Protein AF-A0A966Q3H3-F1 (afdb_monomer_lite)

Secondary structure (DSSP, 8-state):
-HHHHHHHHHHHTSS-----EEEEEEEEE-SS--EETTEETHHHHHHHHHHHHHTTSEE-TTSEEEEEEEEEEE--EEEEEETTEEEEEE--EEEEEEEETTEEEEE-

Radius of gyration: 22.72 Å; chains: 1; bounding box: 56×24×70 Å

Structure (mmCIF, N/CA/C/O backbone):
data_AF-A0A966Q3H3-F1
#
_entry.id   AF-A0A966Q3H3-F1
#
loop_
_atom_site.group_PDB
_atom_site.id
_atom_site.type_symbol
_atom_site.label_atom_id
_atom_site.label_alt_id
_atom_site.label_comp_id
_atom_site.label_asym_id
_atom_site.label_entity_id
_atom_site.label_seq_id
_atom_site.pdbx_PDB_ins_code
_atom_site.Cartn_x
_atom_site.Cartn_y
_atom_site.Cartn_z
_atom_site.occupancy
_atom_site.B_iso_or_equiv
_atom_site.auth_seq_id
_atom_site.auth_comp_id
_atom_site.auth_asym_id
_atom_site.auth_atom_id
_atom_site.pdbx_PDB_model_num
ATOM 1 N N . MET A 1 1 ? 22.747 -12.988 -52.530 1.00 56.28 1 MET A N 1
ATOM 2 C CA . MET A 1 1 ? 22.883 -12.447 -51.154 1.00 56.28 1 MET A CA 1
ATOM 3 C C . MET A 1 1 ? 21.696 -11.580 -50.691 1.00 56.28 1 MET A C 1
ATOM 5 O O . MET A 1 1 ? 21.809 -10.892 -49.693 1.00 56.28 1 MET A O 1
ATOM 9 N N . LYS A 1 2 ? 20.528 -11.616 -51.359 1.00 56.62 2 LYS A N 1
ATOM 10 C CA . LYS A 1 2 ? 19.349 -10.801 -50.985 1.00 56.62 2 LYS A CA 1
ATOM 11 C C . LYS A 1 2 ? 18.461 -11.459 -49.912 1.00 56.62 2 LYS A C 1
ATOM 13 O O . LYS A 1 2 ? 17.840 -10.769 -49.119 1.00 56.62 2 LYS A O 1
ATOM 18 N N . LYS A 1 3 ? 18.451 -12.799 -49.854 1.00 57.38 3 LYS A N 1
ATOM 19 C CA . LYS A 1 3 ? 17.646 -13.588 -48.902 1.00 57.38 3 LYS A CA 1
ATOM 20 C C . LYS A 1 3 ? 18.160 -13.511 -47.454 1.00 57.38 3 LYS A C 1
ATOM 22 O O . LYS A 1 3 ? 17.363 -13.605 -46.532 1.00 57.38 3 LYS A O 1
ATOM 27 N N . LEU A 1 4 ? 19.464 -13.281 -47.263 1.00 60.78 4 LEU A N 1
ATOM 28 C CA . LEU A 1 4 ? 20.078 -13.163 -45.933 1.00 60.78 4 LEU A CA 1
ATOM 29 C C . LEU A 1 4 ? 19.741 -11.820 -45.258 1.00 60.78 4 LEU A C 1
ATOM 31 O O . LEU A 1 4 ? 19.503 -11.777 -44.057 1.00 60.78 4 LEU A O 1
ATOM 35 N N . PHE A 1 5 ? 19.620 -10.744 -46.044 1.00 63.19 5 PHE A N 1
ATOM 36 C CA . PHE A 1 5 ? 19.186 -9.432 -45.551 1.00 63.19 5 PHE A CA 1
ATOM 37 C C . PHE A 1 5 ? 17.721 -9.426 -45.092 1.00 63.19 5 PHE A C 1
ATOM 39 O O . PHE A 1 5 ? 17.403 -8.809 -44.083 1.00 63.19 5 PHE A O 1
ATOM 46 N N . ILE A 1 6 ? 16.836 -10.153 -45.784 1.00 66.62 6 ILE A N 1
ATOM 47 C CA . ILE A 1 6 ? 15.415 -10.253 -45.405 1.00 66.62 6 ILE A CA 1
ATOM 48 C C . ILE A 1 6 ? 15.251 -11.015 -44.078 1.00 66.62 6 ILE A C 1
ATOM 50 O O . ILE A 1 6 ? 14.430 -10.635 -43.249 1.00 66.62 6 ILE A O 1
ATOM 54 N N . LEU A 1 7 ? 16.074 -12.042 -43.840 1.00 60.62 7 LEU A N 1
ATOM 55 C CA . LEU A 1 7 ? 16.054 -12.808 -42.591 1.00 60.62 7 LEU A CA 1
ATOM 56 C C . LEU A 1 7 ? 16.554 -11.974 -41.397 1.00 60.62 7 LEU A C 1
ATOM 58 O O . LEU A 1 7 ? 15.987 -12.050 -40.312 1.00 60.62 7 LEU A O 1
ATOM 62 N N . SER A 1 8 ? 17.565 -11.124 -41.613 1.00 60.94 8 SER A N 1
ATOM 63 C CA . SER A 1 8 ? 18.098 -10.222 -40.582 1.00 60.94 8 SER A CA 1
ATOM 64 C C . SER A 1 8 ? 17.096 -9.154 -40.131 1.00 60.94 8 SER A C 1
ATOM 66 O O . SER A 1 8 ? 17.131 -8.762 -38.971 1.00 60.94 8 SER A O 1
ATOM 68 N N . VAL A 1 9 ? 16.219 -8.684 -41.024 1.00 63.91 9 VAL A N 1
ATOM 69 C CA . VAL A 1 9 ? 15.187 -7.674 -40.709 1.00 63.91 9 VAL A CA 1
ATOM 70 C C . VAL A 1 9 ? 13.990 -8.291 -39.9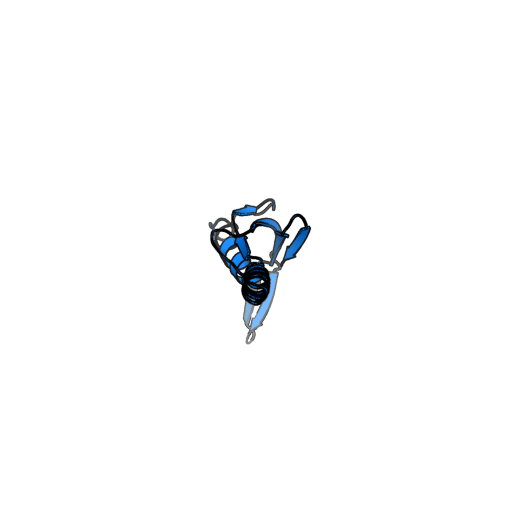75 1.00 63.91 9 VAL A C 1
ATOM 72 O O . VAL A 1 9 ? 13.332 -7.620 -39.186 1.00 63.91 9 VAL A O 1
ATOM 75 N N . LEU A 1 10 ? 13.716 -9.581 -40.189 1.00 59.47 10 LEU A N 1
ATOM 76 C CA . LEU A 1 10 ? 12.623 -10.277 -39.506 1.00 59.47 10 LEU A CA 1
ATOM 77 C C . LEU A 1 10 ? 12.984 -10.654 -38.057 1.00 59.47 10 LEU A C 1
ATOM 79 O O . LEU A 1 10 ? 12.120 -10.634 -37.185 1.00 59.47 10 LEU A O 1
ATOM 83 N N . VAL A 1 11 ? 14.263 -10.941 -37.785 1.00 61.66 11 VAL A N 1
ATOM 84 C CA . VAL A 1 11 ? 14.759 -11.265 -36.434 1.00 61.66 11 VAL A CA 1
ATOM 85 C C . VAL A 1 11 ? 14.800 -10.029 -35.524 1.00 61.66 11 VAL A C 1
ATOM 87 O O . VAL A 1 11 ? 14.523 -10.146 -34.334 1.00 61.66 11 VAL A O 1
ATOM 90 N N . THR A 1 12 ? 15.060 -8.832 -36.061 1.00 59.38 12 THR A N 1
ATOM 91 C CA . THR A 1 12 ? 15.071 -7.583 -35.275 1.00 59.38 12 THR A CA 1
ATOM 92 C C . THR A 1 12 ? 13.679 -7.062 -34.908 1.00 59.38 12 THR A C 1
ATOM 94 O O . THR A 1 12 ? 13.564 -6.277 -33.971 1.00 59.38 12 THR A O 1
ATOM 97 N N . MET A 1 13 ? 12.609 -7.502 -35.583 1.00 56.78 13 MET A N 1
ATOM 98 C CA . MET A 1 13 ? 11.234 -7.130 -35.210 1.00 56.78 13 MET A CA 1
ATOM 99 C C . MET A 1 13 ? 10.665 -7.943 -34.037 1.00 56.78 13 MET A C 1
ATOM 101 O O . MET A 1 13 ? 9.689 -7.510 -33.433 1.00 56.78 13 MET A O 1
ATOM 105 N N . MET A 1 14 ? 11.249 -9.097 -33.687 1.00 56.97 14 MET A N 1
ATOM 106 C CA . MET A 1 14 ? 10.740 -9.938 -32.590 1.00 56.97 14 MET A CA 1
ATOM 107 C C . MET A 1 14 ? 11.291 -9.565 -31.205 1.00 56.97 14 MET A C 1
ATOM 109 O O . MET A 1 14 ? 10.813 -10.086 -30.202 1.00 56.97 14 MET A O 1
ATOM 113 N N . THR A 1 15 ? 12.275 -8.666 -31.113 1.00 56.38 15 THR A N 1
ATOM 114 C CA . THR A 1 15 ? 12.984 -8.386 -29.851 1.00 56.38 15 THR A CA 1
ATOM 115 C C . THR A 1 15 ? 12.409 -7.232 -29.024 1.00 56.38 15 THR A C 1
ATOM 117 O O . THR A 1 15 ? 13.018 -6.869 -28.023 1.00 56.38 15 THR A O 1
ATOM 120 N N . SER A 1 16 ? 11.277 -6.625 -29.398 1.00 52.38 16 SER A N 1
ATOM 121 C CA . SER A 1 16 ? 10.791 -5.392 -28.745 1.00 52.38 16 SER A CA 1
ATOM 122 C C . SER A 1 16 ? 9.466 -5.502 -27.987 1.00 52.38 16 SER A C 1
ATOM 124 O O . SER A 1 16 ? 8.949 -4.480 -27.543 1.00 52.38 16 SER A O 1
ATOM 126 N N . LEU A 1 17 ? 8.930 -6.705 -27.762 1.00 55.22 17 LEU A N 1
ATOM 127 C CA . LEU A 1 17 ? 7.733 -6.876 -26.933 1.00 55.22 17 LEU A CA 1
ATOM 128 C C . LEU A 1 17 ? 8.095 -7.302 -25.502 1.00 55.22 17 LEU A C 1
ATOM 130 O O . LEU A 1 17 ? 7.694 -8.362 -25.031 1.00 55.22 17 LEU A O 1
ATOM 134 N N . SER A 1 18 ? 8.882 -6.485 -24.798 1.00 61.75 18 SER A N 1
ATOM 135 C CA . SER A 1 18 ? 8.979 -6.616 -23.342 1.00 61.75 18 SER A CA 1
ATOM 136 C C . SER A 1 18 ? 7.671 -6.107 -22.738 1.00 61.75 18 SER A C 1
ATOM 138 O O . SER A 1 18 ? 7.384 -4.910 -22.819 1.00 61.75 18 SER A O 1
ATOM 140 N N . ALA A 1 19 ? 6.863 -6.998 -22.161 1.00 67.81 19 ALA A N 1
ATOM 141 C CA . ALA A 1 19 ? 5.715 -6.584 -21.364 1.00 67.81 19 ALA A CA 1
ATOM 142 C C . ALA A 1 19 ? 6.205 -5.662 -20.237 1.00 67.81 19 ALA A C 1
ATOM 144 O O . ALA A 1 19 ? 7.165 -5.992 -19.537 1.00 67.81 19 ALA A O 1
ATOM 145 N N . GLN A 1 20 ? 5.582 -4.489 -20.097 1.00 81.25 20 GLN A N 1
ATOM 146 C CA . GLN A 1 20 ? 5.856 -3.599 -18.972 1.00 81.25 20 GLN A CA 1
ATOM 147 C C . GLN A 1 20 ? 5.536 -4.353 -17.686 1.00 81.25 20 GLN A C 1
ATOM 149 O O . GLN A 1 20 ? 4.460 -4.935 -17.541 1.00 81.25 20 GLN A O 1
ATOM 154 N N . CYS A 1 21 ? 6.507 -4.379 -16.788 1.00 87.94 21 CYS A N 1
ATOM 155 C CA . CYS A 1 21 ? 6.434 -5.148 -15.569 1.00 87.94 21 CYS A CA 1
ATOM 156 C C . CYS A 1 21 ? 6.835 -4.274 -14.391 1.00 87.94 21 CYS A C 1
ATOM 158 O O . CYS A 1 21 ? 7.701 -3.409 -14.533 1.00 87.94 21 CYS A O 1
ATOM 160 N N . TYR A 1 22 ? 6.209 -4.504 -13.244 1.00 90.12 22 TYR A N 1
ATOM 161 C CA . TYR A 1 22 ? 6.310 -3.635 -12.084 1.00 90.12 22 TYR A CA 1
ATOM 162 C C . TYR A 1 22 ? 6.671 -4.403 -10.817 1.00 90.12 22 TYR A C 1
ATOM 164 O O . TYR A 1 22 ? 6.426 -5.602 -10.697 1.00 90.12 22 TYR A O 1
ATOM 172 N N . LYS A 1 23 ? 7.241 -3.687 -9.851 1.00 90.56 23 LYS A N 1
ATOM 173 C CA . LYS A 1 23 ? 7.588 -4.203 -8.531 1.00 90.56 23 LYS A CA 1
ATOM 174 C C . LYS A 1 23 ? 7.080 -3.255 -7.460 1.00 90.56 23 LYS A C 1
ATOM 176 O O . LYS A 1 23 ? 7.451 -2.083 -7.454 1.00 90.56 23 LYS A O 1
ATOM 181 N N . VAL A 1 24 ? 6.291 -3.769 -6.522 1.00 89.69 24 VAL A N 1
ATOM 182 C CA . VAL A 1 24 ? 5.924 -3.015 -5.321 1.00 89.69 24 VAL A CA 1
ATOM 183 C C . VAL A 1 24 ? 7.102 -3.057 -4.352 1.00 89.69 24 VAL A C 1
ATOM 185 O O . VAL A 1 24 ? 7.461 -4.107 -3.813 1.00 89.69 24 VAL A O 1
ATOM 188 N N . ASP A 1 25 ? 7.744 -1.913 -4.153 1.00 87.88 25 ASP A N 1
ATOM 189 C CA . ASP A 1 25 ? 8.920 -1.830 -3.290 1.00 87.88 25 ASP A CA 1
ATOM 190 C C . ASP A 1 25 ? 8.502 -1.641 -1.832 1.00 87.88 25 ASP A C 1
ATOM 192 O O . ASP A 1 25 ? 8.608 -2.559 -1.008 1.00 87.88 25 ASP A O 1
ATOM 196 N N . THR A 1 26 ? 7.935 -0.474 -1.543 1.00 83.94 26 THR A N 1
ATOM 197 C CA . THR A 1 26 ? 7.587 -0.036 -0.196 1.00 83.94 26 THR A CA 1
ATOM 198 C C . THR A 1 26 ? 6.189 0.568 -0.155 1.00 83.94 26 THR A C 1
ATOM 200 O O . THR A 1 26 ? 5.730 1.219 -1.097 1.00 83.94 26 THR A O 1
ATOM 203 N N . VAL A 1 27 ? 5.514 0.330 0.971 1.00 86.88 27 VAL A N 1
ATOM 204 C CA . VAL A 1 27 ? 4.289 1.032 1.349 1.00 86.88 27 VAL A CA 1
ATOM 205 C C . VAL A 1 27 ? 4.581 1.803 2.624 1.00 86.88 27 VAL A C 1
ATOM 207 O O . VAL A 1 27 ? 4.928 1.205 3.643 1.00 86.88 27 VAL A O 1
ATOM 210 N N . THR A 1 28 ? 4.490 3.125 2.557 1.00 89.25 28 THR A N 1
ATOM 211 C CA . THR A 1 28 ? 4.697 4.012 3.702 1.00 89.25 28 THR A CA 1
ATOM 212 C C . THR A 1 28 ? 3.358 4.486 4.249 1.00 89.25 28 THR A C 1
ATOM 214 O O . THR A 1 28 ? 2.348 4.494 3.549 1.00 89.25 28 THR A O 1
ATOM 217 N N . ASN A 1 29 ? 3.328 4.877 5.521 1.00 86.44 29 ASN A N 1
ATOM 218 C CA . ASN A 1 29 ? 2.132 5.417 6.155 1.00 86.44 29 ASN A CA 1
ATOM 219 C C . ASN A 1 29 ? 2.383 6.848 6.615 1.00 86.44 29 ASN A C 1
ATOM 221 O O . ASN A 1 29 ? 3.126 7.086 7.574 1.00 86.44 29 ASN A O 1
ATOM 225 N N . THR A 1 30 ? 1.716 7.803 5.977 1.00 87.88 30 THR A N 1
ATOM 226 C CA . THR A 1 30 ? 1.740 9.219 6.362 1.00 87.88 30 THR A CA 1
ATOM 227 C C . THR A 1 30 ? 0.485 9.644 7.116 1.00 87.88 30 THR A C 1
ATOM 229 O O . THR A 1 30 ? 0.483 10.702 7.743 1.00 87.88 30 THR A O 1
ATOM 232 N N . SER A 1 31 ? -0.533 8.783 7.185 1.00 86.25 31 SER A N 1
ATOM 233 C CA . SER A 1 31 ? -1.749 9.013 7.966 1.00 86.25 31 SER A CA 1
ATOM 234 C C . SER A 1 31 ? -1.488 9.154 9.476 1.00 86.25 31 SER A C 1
ATOM 236 O O . SER A 1 31 ? -0.440 8.761 10.005 1.00 86.25 31 SER A O 1
ATOM 238 N N . SER A 1 32 ? -2.470 9.701 10.195 1.00 83.38 32 SER A N 1
ATOM 239 C CA . SER A 1 32 ? -2.411 9.885 11.651 1.00 83.38 32 SER A CA 1
ATOM 240 C C . SER A 1 32 ? -2.448 8.572 12.442 1.00 83.38 32 SER A C 1
ATOM 242 O O . SER A 1 32 ? -1.963 8.526 13.572 1.00 83.38 32 SER A O 1
ATOM 244 N N . VAL A 1 33 ? -2.986 7.495 11.861 1.00 82.94 33 VAL A N 1
ATOM 245 C CA . VAL A 1 33 ? -3.135 6.192 12.519 1.00 82.94 33 VAL A CA 1
ATOM 246 C C . VAL A 1 33 ? -1.987 5.279 12.097 1.00 82.94 33 VAL A C 1
ATOM 248 O O . VAL A 1 33 ? -1.881 4.875 10.943 1.00 82.94 33 VAL A O 1
ATOM 251 N N . LYS A 1 34 ? -1.109 4.936 13.045 1.00 84.19 34 LYS A N 1
ATOM 252 C CA . LYS A 1 34 ? 0.062 4.080 12.781 1.00 84.19 34 LYS A CA 1
ATOM 253 C C . LYS A 1 34 ? -0.173 2.604 13.075 1.00 84.19 34 LYS A C 1
ATOM 255 O O . LYS A 1 34 ? 0.521 1.761 12.518 1.00 84.19 34 LYS A O 1
ATOM 260 N N . GLN A 1 35 ? -1.138 2.281 13.935 1.00 85.31 35 GLN A N 1
ATOM 261 C CA . GLN A 1 35 ? -1.413 0.906 14.342 1.00 85.31 35 GLN A CA 1
ATOM 262 C C . GLN A 1 35 ? -2.913 0.636 14.472 1.00 85.31 35 GLN A C 1
ATOM 264 O O . GLN A 1 35 ? -3.679 1.511 14.878 1.00 85.31 35 GLN A O 1
ATOM 269 N N . ILE A 1 36 ? -3.316 -0.593 14.153 1.00 81.12 36 ILE A N 1
ATOM 270 C CA . ILE A 1 36 ? -4.662 -1.137 14.345 1.00 81.12 36 ILE A CA 1
ATOM 271 C C . ILE A 1 36 ? -4.520 -2.473 15.079 1.00 81.12 36 ILE A C 1
ATOM 273 O O . ILE A 1 36 ? -3.825 -3.365 14.597 1.00 81.12 36 ILE A O 1
ATOM 277 N N . ALA A 1 37 ? -5.188 -2.620 16.230 1.00 81.50 37 ALA A N 1
ATOM 278 C CA . ALA A 1 37 ? -5.132 -3.833 17.057 1.00 81.50 37 ALA A CA 1
ATOM 279 C C . ALA A 1 37 ? -3.684 -4.308 17.312 1.00 81.50 37 ALA A C 1
ATOM 281 O O . ALA A 1 37 ? -3.334 -5.452 17.017 1.00 81.50 37 ALA A O 1
ATOM 282 N N . ASP A 1 38 ? -2.846 -3.376 17.782 1.00 83.88 38 ASP A N 1
ATOM 283 C CA . ASP A 1 38 ? -1.425 -3.566 18.116 1.00 83.88 38 ASP A CA 1
ATOM 284 C C . ASP A 1 38 ? -0.529 -4.018 16.950 1.00 83.88 38 ASP A C 1
ATOM 286 O O . ASP A 1 38 ? 0.579 -4.518 17.145 1.00 83.88 38 ASP A O 1
ATOM 290 N N . ARG A 1 39 ? -0.992 -3.829 15.708 1.00 84.00 39 ARG A N 1
ATOM 291 C CA . ARG A 1 39 ? -0.227 -4.111 14.491 1.00 84.00 39 ARG A CA 1
ATOM 292 C C . ARG A 1 39 ? -0.062 -2.860 13.647 1.00 84.00 39 ARG A C 1
ATOM 294 O O . ARG A 1 39 ? -1.003 -2.088 13.485 1.00 84.00 39 ARG A O 1
ATOM 301 N N . ALA A 1 40 ? 1.140 -2.675 13.111 1.00 84.94 40 ALA A N 1
ATOM 302 C CA . ALA A 1 40 ? 1.455 -1.620 12.152 1.00 84.94 40 ALA A CA 1
ATOM 303 C C . ALA A 1 40 ? 0.531 -1.735 10.928 1.00 84.94 40 ALA A C 1
ATOM 305 O O . ALA A 1 40 ? 0.330 -2.837 10.423 1.00 84.94 40 ALA A O 1
ATOM 306 N N . VAL A 1 41 ? -0.053 -0.630 10.462 1.00 82.19 41 VAL A N 1
ATOM 307 C CA . VAL A 1 41 ? -1.020 -0.663 9.341 1.00 82.19 41 VAL A CA 1
ATOM 308 C C . VAL A 1 41 ? -0.343 -1.033 8.020 1.00 82.19 41 VAL A C 1
ATOM 310 O O . VAL A 1 41 ? -0.946 -1.632 7.137 1.00 82.19 41 VAL A O 1
ATOM 313 N N . GLU A 1 42 ? 0.944 -0.729 7.907 1.00 84.00 42 GLU A N 1
ATOM 314 C CA . GLU A 1 42 ? 1.817 -1.119 6.805 1.00 84.00 42 GLU A CA 1
ATOM 315 C C . GLU A 1 42 ? 1.893 -2.649 6.659 1.00 84.00 42 GLU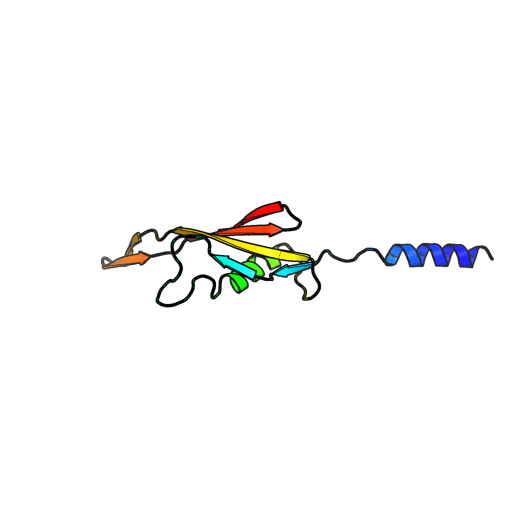 A C 1
ATOM 317 O O . GLU A 1 42 ? 2.153 -3.169 5.570 1.00 84.00 42 GLU A O 1
ATOM 322 N N . PHE A 1 43 ? 1.639 -3.383 7.750 1.00 78.00 43 PHE A N 1
ATOM 323 C CA . PHE A 1 43 ? 1.614 -4.837 7.763 1.00 78.00 43 PHE A CA 1
ATOM 324 C C . PHE A 1 43 ? 0.392 -5.354 6.997 1.00 78.00 43 PHE A C 1
ATOM 326 O O . PHE A 1 43 ? -0.748 -5.217 7.431 1.00 78.00 43 PHE A O 1
ATOM 333 N N . GLY A 1 44 ? 0.638 -5.966 5.841 1.00 78.75 44 GLY A N 1
ATOM 334 C CA . GLY A 1 44 ? -0.406 -6.451 4.935 1.00 78.75 44 GLY A CA 1
ATOM 335 C C . GLY A 1 44 ? -0.777 -5.455 3.837 1.00 78.75 44 GLY A C 1
ATOM 336 O O . GLY A 1 44 ? -1.125 -5.896 2.749 1.00 78.75 44 GLY A O 1
ATOM 337 N N . ALA A 1 45 ? -0.583 -4.147 4.042 1.00 83.69 45 ALA A N 1
ATOM 338 C CA . ALA A 1 45 ? -0.863 -3.135 3.019 1.00 83.69 45 ALA A CA 1
ATOM 339 C C . ALA A 1 45 ? -0.048 -3.351 1.734 1.00 83.69 45 ALA A C 1
ATOM 341 O O . ALA A 1 45 ? -0.570 -3.175 0.637 1.00 83.69 45 ALA A O 1
ATOM 342 N N . LYS A 1 46 ? 1.210 -3.802 1.855 1.00 85.94 46 LYS A N 1
ATOM 343 C CA . LYS A 1 46 ? 2.023 -4.197 0.695 1.00 85.94 46 LYS A CA 1
ATOM 344 C C . LYS A 1 46 ? 1.408 -5.369 -0.077 1.00 85.94 46 LYS A C 1
ATOM 346 O O . LYS A 1 46 ? 1.290 -5.276 -1.291 1.00 85.94 46 LYS A O 1
ATOM 351 N N . ALA A 1 47 ? 0.990 -6.427 0.616 1.00 85.88 47 ALA A N 1
ATOM 352 C CA . ALA A 1 47 ? 0.395 -7.603 -0.018 1.00 85.88 47 ALA A CA 1
ATOM 353 C C . ALA A 1 47 ? -0.946 -7.265 -0.692 1.00 85.88 47 ALA A C 1
ATOM 355 O O . ALA A 1 47 ? -1.181 -7.661 -1.827 1.00 85.88 47 ALA A O 1
ATOM 356 N N . THR A 1 48 ? -1.791 -6.463 -0.035 1.00 87.69 48 THR A N 1
ATOM 357 C CA . THR A 1 48 ? -3.039 -5.954 -0.625 1.00 87.69 48 THR A CA 1
ATOM 358 C C . THR A 1 48 ? -2.767 -5.088 -1.853 1.00 87.69 48 THR A C 1
ATOM 360 O O . THR A 1 48 ? -3.463 -5.199 -2.857 1.00 87.69 48 THR A O 1
ATOM 363 N N . LEU A 1 49 ? -1.748 -4.228 -1.803 1.00 87.00 49 LEU A N 1
ATOM 364 C CA . LEU A 1 49 ? -1.384 -3.392 -2.940 1.00 87.00 49 LEU A CA 1
ATOM 365 C C . LEU A 1 49 ? -0.859 -4.227 -4.118 1.00 87.00 49 LEU A C 1
ATOM 367 O O . LEU A 1 49 ? -1.221 -3.953 -5.259 1.00 87.00 49 LEU A O 1
ATOM 371 N N . GLU A 1 50 ? -0.043 -5.248 -3.855 1.00 88.69 50 GLU A N 1
ATOM 372 C CA . GLU A 1 50 ? 0.404 -6.209 -4.870 1.00 88.69 50 GLU A CA 1
ATOM 373 C C . GLU A 1 50 ? -0.786 -6.924 -5.519 1.00 88.69 50 GLU A C 1
ATOM 375 O O . GLU A 1 50 ? -0.853 -6.973 -6.743 1.00 88.69 50 GLU A O 1
ATOM 380 N N . GLU A 1 51 ? -1.758 -7.391 -4.733 1.00 89.12 51 GLU A N 1
ATOM 381 C CA . GLU A 1 51 ? -2.984 -8.022 -5.240 1.00 89.12 51 GLU A CA 1
ATOM 382 C C . GLU A 1 51 ? -3.790 -7.069 -6.144 1.00 89.12 51 GLU A C 1
ATOM 384 O O . GLU A 1 51 ? -4.124 -7.415 -7.275 1.00 89.12 51 GLU A O 1
ATOM 389 N N . LEU A 1 52 ? -4.020 -5.828 -5.703 1.00 87.50 52 LEU A N 1
ATOM 390 C CA . LEU A 1 52 ? -4.777 -4.825 -6.466 1.00 87.50 52 LEU A CA 1
ATOM 391 C C . LEU A 1 52 ? -4.073 -4.381 -7.758 1.00 87.50 52 LEU A C 1
ATOM 393 O O . LEU A 1 52 ? -4.728 -4.020 -8.739 1.00 87.50 52 LEU A O 1
ATOM 397 N N . ILE A 1 53 ? -2.738 -4.358 -7.763 1.00 87.06 53 ILE A N 1
ATOM 398 C CA . ILE A 1 53 ? -1.943 -4.022 -8.949 1.00 87.06 53 ILE A CA 1
ATOM 399 C C . ILE A 1 53 ? -1.869 -5.215 -9.901 1.00 87.06 53 ILE A C 1
ATOM 401 O O . ILE A 1 53 ? -1.917 -4.999 -11.113 1.00 87.06 53 ILE A O 1
ATOM 405 N N . ALA A 1 54 ? -1.789 -6.445 -9.385 1.00 88.19 54 ALA A N 1
ATOM 406 C CA . ALA A 1 54 ? -1.724 -7.668 -10.186 1.00 88.19 54 ALA A CA 1
ATOM 407 C C . ALA A 1 54 ? -2.948 -7.848 -11.099 1.00 88.19 54 ALA A C 1
ATOM 409 O O . ALA A 1 54 ? -2.819 -8.406 -12.188 1.00 88.19 54 ALA A O 1
ATOM 410 N N . ASP A 1 55 ? -4.105 -7.302 -10.714 1.00 87.62 55 ASP A N 1
ATOM 411 C CA . ASP A 1 55 ? -5.310 -7.262 -11.554 1.00 87.62 55 ASP A CA 1
ATOM 412 C C . ASP A 1 55 ? -5.130 -6.4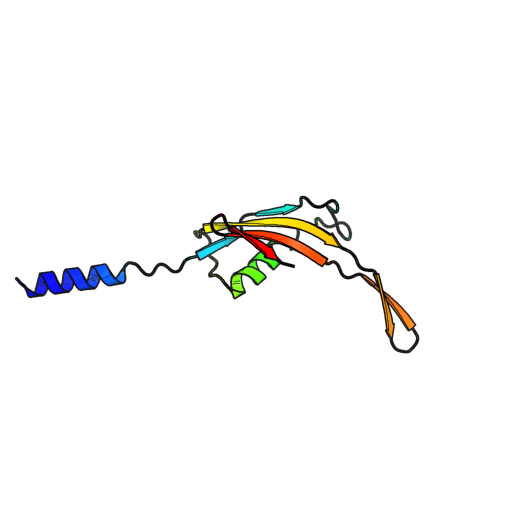55 -12.854 1.00 87.62 55 ASP A C 1
ATOM 414 O O . ASP A 1 55 ? -5.860 -6.661 -13.827 1.00 87.62 55 ASP A O 1
ATOM 418 N N . LYS A 1 56 ? -4.188 -5.503 -12.887 1.00 85.06 56 LYS A N 1
ATOM 419 C CA . LYS A 1 56 ? -4.017 -4.548 -13.999 1.00 85.06 56 LYS A CA 1
ATOM 420 C C . LYS A 1 56 ? -2.644 -4.598 -14.659 1.00 85.06 56 LYS A C 1
ATOM 422 O O . LYS A 1 56 ? -2.528 -4.244 -15.831 1.00 85.06 56 LYS A O 1
ATOM 427 N N . TYR A 1 57 ? -1.612 -4.994 -13.923 1.00 86.50 57 TYR A N 1
ATOM 428 C CA . TYR A 1 57 ? -0.222 -4.933 -14.352 1.00 86.50 57 TYR A CA 1
ATOM 429 C C . TYR A 1 57 ? 0.507 -6.237 -14.027 1.00 86.50 57 TYR A C 1
ATOM 431 O O . TYR A 1 57 ? 0.237 -6.888 -13.022 1.00 86.50 57 TYR A O 1
ATOM 439 N N . SER A 1 58 ? 1.485 -6.600 -14.859 1.00 88.62 58 SER A N 1
ATOM 440 C CA . SER A 1 58 ? 2.359 -7.741 -14.576 1.00 88.62 58 SER A CA 1
ATOM 441 C C . SER A 1 58 ? 3.350 -7.387 -13.468 1.00 88.62 58 SER A C 1
ATOM 443 O O . SER A 1 58 ? 4.005 -6.345 -13.539 1.00 88.62 58 SER A O 1
ATOM 445 N N . LEU A 1 59 ? 3.509 -8.276 -12.487 1.00 89.44 59 LEU A N 1
ATOM 446 C CA . LEU A 1 59 ? 4.477 -8.126 -11.398 1.00 89.44 59 LEU A CA 1
ATOM 447 C C . LEU A 1 59 ? 5.737 -8.974 -11.635 1.00 89.44 59 LEU A C 1
ATOM 449 O O . LEU A 1 59 ? 5.640 -10.110 -12.096 1.00 89.44 59 LEU A O 1
ATOM 453 N N . CYS A 1 60 ? 6.918 -8.432 -11.326 1.00 88.56 60 CYS A N 1
ATOM 454 C CA . CYS A 1 60 ? 8.201 -9.147 -11.372 1.00 88.56 60 CYS A CA 1
ATOM 455 C C . CYS A 1 60 ? 9.286 -8.445 -10.546 1.00 88.56 60 CYS A C 1
ATOM 457 O O . CYS A 1 60 ? 9.245 -7.238 -10.314 1.00 88.56 60 CYS A O 1
ATOM 459 N N . ASP A 1 61 ? 10.327 -9.193 -10.175 1.00 86.00 61 ASP A N 1
ATOM 460 C CA . ASP A 1 61 ? 11.404 -8.706 -9.302 1.00 86.00 61 ASP A CA 1
ATOM 461 C C . ASP A 1 61 ? 12.313 -7.635 -9.923 1.00 86.00 61 ASP A C 1
ATOM 463 O O . ASP A 1 61 ? 12.987 -6.905 -9.188 1.00 86.00 61 ASP A O 1
ATOM 467 N N . SER A 1 62 ? 12.337 -7.542 -11.255 1.00 84.88 62 SER A N 1
ATOM 468 C CA . SER A 1 62 ? 13.152 -6.603 -12.038 1.00 84.88 62 SER A CA 1
ATOM 469 C C . SER A 1 62 ? 12.324 -5.517 -12.741 1.00 84.88 62 SER A C 1
ATOM 471 O O . SER A 1 62 ? 12.801 -4.914 -13.701 1.00 84.88 62 SER A O 1
ATOM 473 N N . GLY A 1 63 ? 11.071 -5.322 -12.323 1.00 84.75 63 GLY A N 1
ATOM 474 C CA . GLY A 1 63 ? 10.154 -4.348 -12.915 1.00 84.75 63 GLY A CA 1
ATOM 475 C C . GLY A 1 63 ? 10.379 -2.903 -12.457 1.00 84.75 63 GLY A C 1
ATOM 476 O O . GLY A 1 63 ? 11.159 -2.629 -11.542 1.00 84.75 63 GLY A O 1
ATOM 477 N N . SER A 1 64 ? 9.648 -1.974 -13.076 1.00 88.75 64 SER A N 1
ATOM 478 C CA . SER A 1 64 ? 9.555 -0.575 -12.646 1.00 88.75 64 SER A CA 1
ATOM 479 C C . SER A 1 64 ? 8.995 -0.475 -11.228 1.00 88.75 64 SER A C 1
ATOM 481 O O . SER A 1 64 ? 8.032 -1.159 -10.876 1.00 88.75 64 SER A O 1
ATOM 483 N N . ILE A 1 65 ? 9.582 0.397 -10.412 1.00 89.25 65 ILE A N 1
ATOM 484 C CA . ILE A 1 65 ? 9.197 0.535 -9.008 1.00 89.25 65 ILE A CA 1
ATOM 485 C C . ILE A 1 65 ? 7.847 1.240 -8.880 1.00 89.25 65 ILE A C 1
ATOM 487 O O . ILE A 1 65 ? 7.646 2.331 -9.413 1.00 89.25 65 ILE A O 1
ATOM 491 N N . ILE A 1 66 ? 6.957 0.618 -8.114 1.00 88.62 66 ILE A N 1
ATOM 492 C CA . ILE A 1 66 ? 5.724 1.208 -7.614 1.00 88.62 66 ILE A CA 1
ATOM 493 C C . ILE A 1 66 ? 5.876 1.420 -6.111 1.00 88.62 66 ILE A C 1
ATOM 495 O O . ILE A 1 66 ? 6.261 0.508 -5.372 1.00 88.62 66 ILE A O 1
ATOM 499 N N . THR A 1 67 ? 5.537 2.624 -5.664 1.00 88.31 67 THR A N 1
ATOM 500 C CA . THR A 1 67 ? 5.459 2.975 -4.246 1.00 88.31 67 THR A CA 1
ATOM 501 C C . THR A 1 67 ? 4.014 3.248 -3.856 1.00 88.31 67 THR A C 1
ATOM 503 O O . THR A 1 67 ? 3.253 3.854 -4.616 1.00 88.31 67 THR A O 1
ATOM 506 N N . GLY A 1 68 ? 3.635 2.771 -2.672 1.00 88.12 68 GLY A N 1
ATOM 507 C CA . GLY A 1 68 ? 2.347 3.061 -2.051 1.00 88.12 68 GLY A CA 1
ATOM 508 C C . GLY A 1 68 ? 2.513 3.981 -0.846 1.00 88.12 68 GLY A C 1
ATOM 509 O O . GLY A 1 68 ? 3.463 3.847 -0.081 1.00 88.12 68 GLY A O 1
ATOM 510 N N . GLU A 1 69 ? 1.569 4.888 -0.650 1.00 89.38 69 GLU A N 1
ATOM 511 C CA . GLU A 1 69 ? 1.499 5.778 0.503 1.00 89.38 69 GLU A CA 1
ATOM 512 C C . GLU A 1 69 ? 0.090 5.738 1.093 1.00 89.38 69 GLU A C 1
ATOM 514 O O . GLU A 1 69 ? -0.881 6.119 0.444 1.00 89.38 69 GLU A O 1
ATOM 519 N N . ILE A 1 70 ? -0.040 5.290 2.337 1.00 87.19 70 ILE A N 1
ATOM 520 C CA . ILE A 1 70 ? -1.305 5.324 3.070 1.00 87.19 70 ILE A CA 1
ATOM 521 C C . ILE A 1 70 ? -1.534 6.754 3.557 1.00 87.19 70 ILE A C 1
ATOM 523 O O . ILE A 1 70 ? -0.899 7.207 4.515 1.00 87.19 70 ILE A O 1
ATOM 527 N N . VAL A 1 71 ? -2.469 7.442 2.906 1.00 89.25 71 VAL A N 1
ATOM 528 C CA . VAL A 1 71 ? -2.766 8.860 3.151 1.00 89.25 71 VAL A CA 1
ATOM 529 C C . VAL A 1 71 ? -3.872 9.054 4.184 1.00 89.25 71 VAL A C 1
ATOM 531 O O . VAL A 1 71 ? -3.895 10.060 4.891 1.00 89.25 71 VAL A O 1
ATOM 534 N N . SER A 1 72 ? -4.798 8.100 4.304 1.00 85.31 72 SER A N 1
ATOM 535 C CA . SER A 1 72 ? -5.927 8.217 5.227 1.00 85.31 72 SER A CA 1
ATOM 536 C C . SER A 1 72 ? -6.438 6.859 5.681 1.00 85.31 72 SER A C 1
ATOM 538 O O . SER A 1 72 ? -6.435 5.891 4.923 1.00 85.31 72 SER A O 1
ATOM 540 N N . ILE A 1 73 ? -6.904 6.812 6.927 1.00 86.50 73 ILE A N 1
ATOM 541 C CA . ILE A 1 73 ? -7.539 5.646 7.531 1.00 86.50 73 ILE A CA 1
ATOM 542 C C . ILE A 1 73 ? -8.804 6.133 8.233 1.00 86.50 73 ILE A C 1
ATOM 544 O O . ILE A 1 73 ? -8.733 6.939 9.161 1.00 86.50 73 ILE A O 1
ATOM 548 N N . ALA A 1 74 ? -9.959 5.639 7.799 1.00 85.19 74 ALA A N 1
ATOM 549 C CA . ALA A 1 74 ? -11.251 5.924 8.411 1.00 85.19 74 ALA A CA 1
ATOM 550 C C . ALA A 1 74 ? -11.831 4.667 9.066 1.00 85.19 74 ALA A C 1
ATOM 552 O O . ALA A 1 74 ? -11.660 3.556 8.569 1.00 85.19 74 ALA A O 1
ATOM 553 N N . ILE A 1 75 ? -12.532 4.850 10.186 1.00 85.25 75 ILE A N 1
ATOM 554 C CA . ILE A 1 75 ? -13.132 3.761 10.969 1.00 85.25 75 ILE A CA 1
ATOM 555 C C . ILE A 1 75 ? -14.611 4.087 11.208 1.00 85.25 75 ILE A C 1
ATOM 557 O O . ILE A 1 75 ? -14.982 4.478 12.315 1.00 85.25 75 ILE A O 1
ATOM 561 N N . PRO A 1 76 ? -15.476 4.009 10.182 1.00 84.25 76 PRO A N 1
ATOM 562 C CA . PRO A 1 76 ? -16.910 4.139 10.393 1.00 84.25 76 PRO A CA 1
ATOM 563 C C . PRO A 1 76 ? -17.419 3.075 11.373 1.00 84.25 76 PRO A C 1
ATOM 565 O O . PRO A 1 76 ? -17.141 1.879 11.232 1.00 84.25 76 PRO A O 1
ATOM 568 N N . GLU A 1 77 ? -18.199 3.525 12.354 1.00 87.06 77 GLU A N 1
ATOM 569 C CA . GLU A 1 77 ? -18.955 2.656 13.248 1.00 87.06 77 GLU A CA 1
ATOM 570 C C . GLU A 1 77 ? -20.365 2.477 12.694 1.00 87.06 77 GLU A C 1
ATOM 572 O O . GLU A 1 77 ? -21.087 3.446 12.456 1.00 87.06 77 GLU A O 1
ATOM 577 N N . GLN A 1 78 ? -20.762 1.228 12.483 1.00 87.56 78 GLN A N 1
ATOM 578 C CA . GLN A 1 78 ? -22.105 0.882 12.038 1.00 87.56 78 GLN A CA 1
ATOM 579 C C . GLN A 1 78 ? -22.721 -0.138 12.993 1.00 87.56 78 GLN A C 1
ATOM 581 O O . GLN A 1 78 ? -22.091 -1.131 13.358 1.00 87.56 78 GLN A O 1
ATOM 586 N N . VAL A 1 79 ? -23.972 0.097 13.388 1.00 89.12 79 VAL A N 1
ATOM 587 C CA . VAL A 1 79 ? -24.749 -0.859 14.180 1.00 89.12 79 VAL A CA 1
ATOM 588 C C . VAL A 1 79 ? -25.447 -1.816 13.222 1.00 89.12 79 VAL A C 1
ATOM 590 O O . VAL A 1 79 ? -26.269 -1.407 12.405 1.00 89.12 79 VAL A O 1
ATOM 593 N N . LEU A 1 80 ? -25.123 -3.099 13.325 1.00 88.75 80 LEU A N 1
ATOM 594 C CA . LEU A 1 80 ? -25.841 -4.174 12.658 1.00 88.75 80 LEU A CA 1
ATOM 595 C C . LEU A 1 80 ? -26.905 -4.725 13.600 1.00 88.75 80 LEU A C 1
ATOM 597 O O . LEU A 1 80 ? -26.606 -5.064 14.742 1.00 88.75 80 LEU A O 1
ATOM 601 N N . ASN A 1 81 ? -28.134 -4.859 13.111 1.00 91.69 81 ASN A N 1
ATOM 602 C CA . ASN A 1 81 ? -29.175 -5.599 13.810 1.00 91.69 81 ASN A CA 1
ATOM 603 C C . ASN A 1 81 ? -29.309 -6.979 13.167 1.00 91.69 81 ASN A C 1
ATOM 605 O O . ASN A 1 81 ? -29.735 -7.092 12.018 1.00 91.69 81 ASN A O 1
ATOM 609 N N . ILE A 1 82 ? -28.919 -8.017 13.901 1.00 87.81 82 ILE A N 1
ATOM 610 C CA . ILE A 1 82 ? -29.024 -9.406 13.463 1.00 87.81 82 ILE A CA 1
ATOM 611 C C . ILE A 1 82 ? -29.916 -10.121 14.471 1.00 87.81 82 ILE A C 1
ATOM 613 O O . ILE A 1 82 ? -29.539 -10.302 15.626 1.00 87.81 82 ILE A O 1
ATOM 617 N N . VAL A 1 83 ? -31.113 -10.515 14.028 1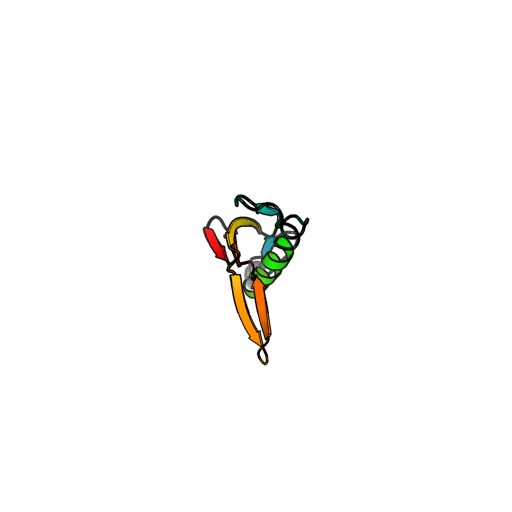.00 93.12 83 VAL A N 1
ATOM 618 C CA . VAL A 1 83 ? -32.088 -11.271 14.838 1.00 93.12 83 VAL A CA 1
ATOM 619 C C . VAL A 1 83 ? -32.390 -10.577 16.182 1.00 93.12 83 VAL A C 1
ATOM 621 O O . VAL A 1 83 ? -32.429 -11.200 17.237 1.00 93.12 83 VAL A O 1
ATOM 624 N N . GLY A 1 84 ? -32.569 -9.252 16.166 1.00 90.44 84 GLY A N 1
ATOM 625 C CA . GLY A 1 84 ? -32.908 -8.465 17.359 1.00 90.44 84 GLY A CA 1
ATOM 626 C 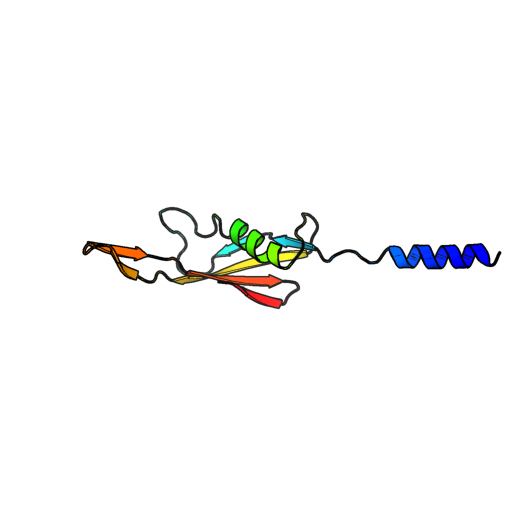C . GLY A 1 84 ? -31.728 -8.148 18.284 1.00 90.44 84 GLY A C 1
ATOM 627 O O . GLY A 1 84 ? -31.907 -7.415 19.254 1.00 90.44 84 GLY A O 1
ATOM 628 N N . MET A 1 85 ? -30.525 -8.642 17.980 1.00 90.44 85 MET A N 1
ATOM 629 C CA . MET A 1 85 ? -29.291 -8.288 18.681 1.00 90.44 85 MET A CA 1
ATOM 630 C C . MET A 1 85 ? -28.539 -7.195 17.919 1.00 90.44 85 MET A C 1
ATOM 632 O O . MET A 1 85 ? -28.408 -7.250 16.694 1.00 90.44 85 MET A O 1
ATOM 636 N N . GLN A 1 86 ? -28.030 -6.205 18.654 1.00 90.50 86 GLN A N 1
ATOM 637 C CA . GLN A 1 86 ? -27.234 -5.109 18.102 1.00 90.50 86 GLN A CA 1
ATOM 638 C C . GLN A 1 86 ? -25.743 -5.438 18.199 1.00 90.50 86 GLN A C 1
ATOM 640 O O . GLN A 1 86 ? -25.228 -5.692 19.286 1.00 90.50 86 GLN A O 1
ATOM 645 N N . PHE A 1 87 ? -25.047 -5.388 17.068 1.00 89.31 87 PHE A N 1
ATOM 646 C CA . PHE A 1 87 ? -23.605 -5.583 16.973 1.00 89.31 87 PHE A CA 1
ATOM 647 C C . PHE A 1 87 ? -22.952 -4.323 16.422 1.00 89.31 87 PHE A C 1
ATOM 649 O O . PHE A 1 87 ? -23.384 -3.789 15.403 1.00 89.31 87 PHE A O 1
ATOM 656 N N . LEU A 1 88 ? -21.878 -3.865 17.063 1.00 88.88 88 LEU A N 1
ATOM 657 C CA . LEU A 1 88 ? -21.034 -2.816 16.503 1.00 88.88 88 LEU A CA 1
ATOM 658 C C . LEU A 1 88 ? -20.076 -3.439 15.492 1.00 88.88 88 LEU A C 1
ATOM 660 O O . LEU A 1 88 ? -19.211 -4.238 15.848 1.00 88.88 88 LEU A O 1
ATOM 664 N N . GLN A 1 89 ? -20.222 -3.062 14.228 1.00 85.31 89 GLN A N 1
ATOM 665 C CA . GLN A 1 89 ? -19.260 -3.372 13.187 1.00 85.31 89 GLN A CA 1
ATOM 666 C C . GLN A 1 89 ? -18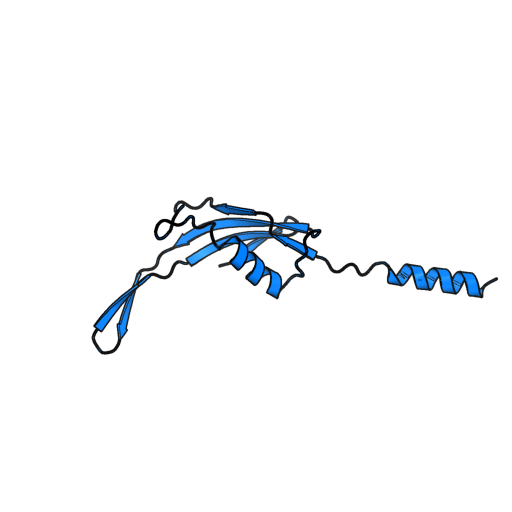.397 -2.135 12.924 1.00 85.31 89 GLN A C 1
ATOM 668 O O . GLN A 1 89 ? -18.895 -1.051 12.625 1.00 85.31 89 GLN A O 1
ATOM 673 N N . ARG A 1 90 ? -17.080 -2.327 13.014 1.00 83.88 90 ARG A N 1
ATOM 674 C CA . ARG A 1 90 ? -16.067 -1.347 12.623 1.00 83.88 90 ARG A CA 1
ATOM 675 C C . ARG A 1 90 ? -15.382 -1.863 11.368 1.00 83.88 90 ARG A C 1
ATOM 677 O O . ARG A 1 90 ? -14.786 -2.938 11.399 1.00 83.88 90 ARG A O 1
ATOM 684 N N . LYS A 1 91 ? -15.502 -1.133 10.262 1.00 83.31 91 LYS A N 1
ATOM 685 C CA . LYS A 1 91 ? -14.764 -1.425 9.026 1.00 83.31 91 LYS A CA 1
ATOM 686 C C . LYS A 1 91 ? -13.698 -0.361 8.850 1.00 83.31 91 LYS A C 1
ATOM 688 O O . LYS A 1 91 ? -14.019 0.817 8.904 1.00 83.31 91 LYS A O 1
ATOM 693 N N . TYR A 1 92 ? -12.456 -0.774 8.647 1.00 82.69 92 TYR A N 1
ATOM 694 C CA . TYR A 1 92 ? -11.374 0.148 8.325 1.00 82.69 92 TYR A CA 1
ATOM 695 C C . TYR A 1 92 ? -11.408 0.437 6.825 1.00 82.69 92 TYR A C 1
ATOM 697 O O . TYR A 1 92 ? -11.471 -0.491 6.023 1.00 82.69 92 TYR A O 1
ATOM 705 N N . ILE A 1 93 ? -11.386 1.714 6.458 1.00 86.00 93 ILE A N 1
ATOM 706 C CA . ILE A 1 93 ? -11.262 2.184 5.078 1.00 86.00 93 ILE A CA 1
ATOM 707 C C . ILE A 1 93 ? -9.886 2.824 4.968 1.00 86.00 93 ILE A C 1
ATOM 709 O O . ILE A 1 93 ? -9.621 3.816 5.648 1.00 86.00 93 ILE A O 1
ATOM 713 N N . ILE A 1 94 ? -9.013 2.245 4.149 1.00 84.19 94 ILE A N 1
ATOM 714 C CA . ILE A 1 94 ? -7.626 2.684 3.997 1.00 84.19 94 ILE A CA 1
ATOM 715 C C . ILE A 1 94 ? -7.474 3.264 2.597 1.00 84.19 94 ILE A C 1
ATOM 717 O O . ILE A 1 94 ? -7.635 2.557 1.612 1.00 84.19 94 ILE A O 1
ATOM 721 N N . VAL A 1 95 ? -7.154 4.550 2.505 1.00 87.25 95 VAL A N 1
ATOM 722 C CA . VAL A 1 95 ? -6.883 5.207 1.225 1.00 87.25 95 VAL A CA 1
ATOM 723 C C . VAL A 1 95 ? -5.379 5.213 1.004 1.00 87.25 95 VAL A C 1
ATOM 725 O O . VAL A 1 95 ? -4.633 5.787 1.802 1.00 87.25 95 VAL A O 1
ATOM 728 N N . THR A 1 96 ? -4.947 4.583 -0.084 1.00 86.75 96 THR A N 1
ATOM 729 C CA . THR A 1 96 ? -3.543 4.473 -0.480 1.00 86.75 96 THR A CA 1
ATOM 730 C C . THR A 1 96 ? -3.325 5.188 -1.807 1.00 86.75 96 THR A C 1
ATOM 732 O O . THR A 1 96 ? -3.975 4.884 -2.804 1.00 86.75 96 THR A O 1
ATOM 735 N N . GLN A 1 97 ? -2.396 6.134 -1.842 1.00 87.94 97 GLN A N 1
ATOM 736 C CA . GLN A 1 97 ? -1.919 6.753 -3.067 1.00 87.94 97 GLN A CA 1
ATOM 737 C C . GLN A 1 97 ? -0.757 5.932 -3.627 1.00 87.94 97 GLN A C 1
ATOM 739 O O . GLN A 1 97 ? 0.206 5.630 -2.935 1.00 87.94 97 GLN A O 1
ATOM 744 N N . VAL A 1 98 ? -0.852 5.560 -4.893 1.00 87.62 98 VAL A N 1
ATOM 745 C CA . VAL A 1 98 ? 0.095 4.693 -5.586 1.00 87.62 98 VAL A CA 1
ATOM 746 C C . VAL A 1 98 ? 0.743 5.493 -6.700 1.00 87.62 98 VAL A C 1
ATOM 748 O O . VAL A 1 98 ? 0.043 6.095 -7.511 1.00 87.62 98 VAL A O 1
ATOM 751 N N . THR A 1 99 ? 2.069 5.506 -6.769 1.00 85.62 99 THR A N 1
ATOM 752 C CA . THR A 1 99 ? 2.786 6.180 -7.858 1.00 85.62 99 THR A CA 1
ATOM 753 C C . THR A 1 99 ? 3.291 5.147 -8.855 1.00 85.62 99 THR A C 1
ATOM 755 O O . THR A 1 99 ? 4.156 4.341 -8.524 1.00 85.62 99 THR A O 1
ATOM 758 N N . ILE A 1 100 ? 2.756 5.180 -10.079 1.00 83.50 100 ILE A N 1
ATOM 759 C CA . ILE A 1 100 ? 3.154 4.301 -11.191 1.00 83.50 100 ILE A CA 1
ATOM 760 C C . ILE A 1 100 ? 3.678 5.187 -12.321 1.00 83.50 100 ILE A C 1
ATOM 762 O O . ILE A 1 100 ? 2.958 6.069 -12.790 1.00 83.50 100 ILE A O 1
ATOM 766 N N . ASP A 1 101 ? 4.935 4.997 -12.732 1.00 80.19 101 ASP A N 1
ATOM 767 C CA . ASP A 1 101 ? 5.584 5.769 -13.808 1.00 80.19 101 ASP A CA 1
ATOM 768 C C . ASP A 1 101 ? 5.455 7.300 -13.635 1.00 80.19 101 ASP A C 1
ATOM 770 O O . ASP A 1 101 ? 5.198 8.048 -14.580 1.00 80.19 101 ASP A O 1
ATOM 774 N N . GLY A 1 102 ? 5.579 7.772 -12.388 1.00 74.56 102 GLY A N 1
ATOM 775 C CA . GLY A 1 102 ? 5.468 9.191 -12.030 1.00 74.56 102 GLY A CA 1
ATOM 776 C C . GLY A 1 102 ? 4.039 9.745 -11.999 1.00 74.56 102 GLY A C 1
ATOM 777 O O . GLY A 1 102 ? 3.861 10.949 -11.819 1.00 74.56 102 GLY A O 1
ATOM 778 N N . LYS A 1 103 ? 3.014 8.899 -12.158 1.00 77.12 103 LYS A N 1
ATOM 779 C CA . LYS A 1 103 ? 1.602 9.295 -12.084 1.00 77.12 103 LYS A CA 1
ATOM 780 C C . LYS A 1 103 ? 0.965 8.793 -10.784 1.00 77.12 103 LYS A C 1
ATOM 782 O O . LYS A 1 103 ? 0.934 7.578 -10.571 1.00 77.12 103 LYS A O 1
ATOM 787 N N . PRO A 1 104 ? 0.424 9.686 -9.937 1.00 78.06 104 PRO A N 1
ATOM 788 C CA . PRO A 1 104 ? -0.294 9.280 -8.737 1.00 78.06 104 PRO A CA 1
ATOM 789 C C . PRO A 1 104 ? -1.680 8.718 -9.087 1.00 78.06 104 PRO A C 1
ATOM 791 O O . PRO A 1 104 ? -2.421 9.304 -9.877 1.00 78.06 104 PRO A O 1
ATOM 794 N N . GLN A 1 105 ? -2.050 7.604 -8.464 1.00 79.00 105 GLN A N 1
ATOM 795 C CA . GLN A 1 105 ? -3.360 6.959 -8.550 1.00 79.00 105 GLN A CA 1
ATOM 796 C C . GLN A 1 105 ? -3.860 6.670 -7.134 1.00 79.00 105 GLN A C 1
ATOM 798 O O . GLN A 1 105 ? -3.123 6.122 -6.324 1.00 79.00 105 GLN A O 1
ATOM 803 N N . SER A 1 106 ? -5.096 7.046 -6.812 1.00 75.69 106 SER A N 1
ATOM 804 C CA . SER A 1 106 ? -5.689 6.723 -5.508 1.00 75.69 106 SER A CA 1
ATOM 805 C C . SER A 1 106 ? -6.373 5.360 -5.570 1.00 75.69 106 SER A C 1
ATOM 807 O O . SER A 1 106 ? -7.119 5.092 -6.513 1.00 75.69 106 SER A O 1
ATOM 809 N N . VAL A 1 107 ? -6.133 4.523 -4.566 1.00 77.00 107 VAL A N 1
ATOM 810 C CA . VAL A 1 107 ? -6.714 3.188 -4.403 1.00 77.00 107 VAL A CA 1
ATOM 811 C C . VAL A 1 107 ? -7.310 3.096 -2.993 1.00 77.00 107 VAL A C 1
ATOM 813 O O . VAL A 1 107 ? -6.762 3.664 -2.048 1.00 77.00 107 VAL A O 1
ATOM 816 N N . THR A 1 108 ? -8.480 2.473 -2.848 1.00 76.00 108 THR A N 1
ATOM 817 C CA . THR A 1 108 ? -9.235 2.361 -1.583 1.00 76.00 108 THR A CA 1
ATOM 818 C C . THR A 1 108 ? -9.705 0.935 -1.382 1.00 76.00 108 THR A C 1
ATOM 820 O O . THR A 1 108 ? -10.107 0.332 -2.401 1.00 76.00 108 THR A O 1
#

Sequence (108 aa):
MKKLFILSVLVTMMTSLSAQCYKVDTVTNTSSVKQIADRAVEFGAKATLEELIADKYSLCDSGSIITGEIVSIAIPEQVLNIVGMQFLQRKYIIVTQVTIDGKPQSVT

Foldseek 3Di:
DVVVVVVVVVVVVVPPPDFQEEEEDAEEEPEPDQDDPNHGPSVCPSVVVCVVVVVPHHYDPPHHYKYKYFHDKDWDWDWDQDPNDTDTDTDIDTWIWMADPNDTDIDD

pLDDT: mean 81.11, std 10.61, range [52.38, 93.12]